Protein AF-A0A7V9D1X6-F1 (afdb_monomer)

pLDDT: mean 90.55, std 5.36, range [63.34, 97.75]

Sequence (74 aa):
MSELRWHPVLREWVITATQRQDRTFLPPRDYCPLCPTRPGGFATEIARSSYEIAVFENRFPSLRREPPEPAVAP

Solvent-accessible surface area (backbone atoms only — not comparable to full-atom values): 5110 Å² total; per-residue (Å²): 100,53,42,80,43,80,38,82,89,82,69,44,79,44,79,44,40,58,65,48,73,76,50,87,73,83,61,60,90,88,56,55,54,84,40,55,20,46,92,96,53,71,87,34,79,34,76,47,70,71,77,95,75,88,88,77,82,66,93,64,57,73,73,60,98,78,64,67,80,58,94,64,82,134

Mean predicted aligned error: 4.63 Å

Radius of gyration: 16.84 Å; Cα contacts (8 Å, |Δi|>4): 83; chains: 1; bounding box: 30×26×45 Å

Foldseek 3Di:
DWDWDADVVVRDIDTDQPQCVVDDDPDDPQDDLPAEDDVVHDHHQHPHNDDPDDDHDDPRDNDDPDDDDDPDDD

Structure (mmCIF, N/CA/C/O backbone):
data_AF-A0A7V9D1X6-F1
#
_entry.id   AF-A0A7V9D1X6-F1
#
loop_
_atom_site.group_PDB
_atom_site.id
_atom_site.type_symbol
_atom_site.label_atom_id
_atom_site.label_alt_id
_atom_site.label_comp_id
_atom_site.label_asym_id
_atom_site.label_entity_id
_atom_site.label_seq_id
_atom_site.pdbx_PDB_ins_code
_atom_site.Cartn_x
_atom_site.Cartn_y
_atom_site.Cartn_z
_atom_site.occupancy
_atom_site.B_iso_or_equiv
_atom_site.auth_seq_id
_atom_site.auth_comp_id
_atom_site.auth_asym_id
_atom_site.auth_atom_id
_atom_site.pdbx_PDB_model_num
ATOM 1 N N . MET A 1 1 ? 9.501 7.353 -6.027 1.00 82.00 1 MET A N 1
ATOM 2 C CA . MET A 1 1 ? 9.342 6.900 -7.424 1.00 82.00 1 MET A CA 1
ATOM 3 C C . MET A 1 1 ? 8.183 5.921 -7.460 1.00 82.00 1 MET A C 1
ATOM 5 O O . MET A 1 1 ? 8.164 5.005 -6.643 1.00 82.00 1 MET A O 1
ATOM 9 N N . SER A 1 2 ? 7.220 6.137 -8.356 1.00 89.81 2 SER A N 1
ATOM 10 C CA . SER A 1 2 ? 6.038 5.284 -8.494 1.00 89.81 2 SER A CA 1
ATOM 11 C C . SER A 1 2 ? 5.762 5.052 -9.974 1.00 89.81 2 SER A C 1
ATOM 13 O O . SER A 1 2 ? 5.395 5.998 -10.658 1.00 89.81 2 SER A O 1
ATOM 15 N N . GLU A 1 3 ? 5.946 3.829 -10.464 1.00 92.62 3 GLU A N 1
ATOM 16 C CA . GLU A 1 3 ? 5.827 3.517 -11.894 1.00 92.62 3 GLU A CA 1
ATOM 17 C C . GLU A 1 3 ? 5.561 2.028 -12.155 1.00 92.62 3 GLU A C 1
ATOM 19 O O . GLU A 1 3 ? 5.826 1.169 -11.311 1.00 92.62 3 GLU A O 1
ATOM 24 N N . LEU A 1 4 ? 5.037 1.734 -13.345 1.00 92.94 4 LEU A N 1
ATOM 25 C CA . LEU A 1 4 ? 4.858 0.388 -13.884 1.00 92.94 4 LEU A CA 1
ATOM 26 C C . LEU A 1 4 ? 5.951 0.121 -14.920 1.00 92.94 4 LEU A C 1
ATOM 28 O O . LEU A 1 4 ? 6.118 0.905 -15.850 1.00 92.94 4 LEU A O 1
ATOM 32 N N . ARG A 1 5 ? 6.681 -0.987 -14.771 1.00 92.50 5 ARG A N 1
ATOM 33 C CA . ARG A 1 5 ? 7.757 -1.395 -15.687 1.00 92.50 5 ARG A CA 1
ATOM 34 C C . ARG A 1 5 ? 7.414 -2.723 -16.349 1.00 92.50 5 ARG A C 1
ATOM 36 O O . ARG A 1 5 ? 6.965 -3.646 -15.673 1.00 92.50 5 ARG A O 1
ATOM 43 N N . TRP A 1 6 ? 7.646 -2.836 -17.652 1.00 93.25 6 TRP A N 1
ATOM 44 C CA . TRP A 1 6 ? 7.474 -4.095 -18.374 1.00 93.25 6 TRP A CA 1
ATOM 45 C C . TRP A 1 6 ? 8.689 -5.006 -18.175 1.00 93.25 6 TRP A C 1
ATOM 47 O O . TRP A 1 6 ? 9.825 -4.601 -18.425 1.00 93.25 6 TRP A O 1
ATOM 57 N N . HIS A 1 7 ? 8.457 -6.248 -17.755 1.00 95.62 7 HIS A N 1
ATOM 58 C CA . HIS A 1 7 ? 9.477 -7.283 -17.648 1.00 95.62 7 HIS A CA 1
ATOM 59 C C . HIS A 1 7 ? 9.469 -8.154 -18.921 1.00 95.62 7 HIS A C 1
ATOM 61 O O . HIS A 1 7 ? 8.590 -9.000 -19.073 1.00 95.62 7 HIS A O 1
ATOM 67 N N . PRO A 1 8 ? 10.464 -8.056 -19.825 1.00 96.25 8 PRO A N 1
ATOM 68 C CA . PRO A 1 8 ? 10.382 -8.675 -21.154 1.00 96.25 8 PRO A CA 1
ATOM 69 C C . PRO A 1 8 ? 10.487 -10.208 -21.161 1.00 96.25 8 PRO A C 1
ATOM 71 O O . PRO A 1 8 ? 9.878 -10.851 -22.013 1.00 96.25 8 PRO A O 1
ATOM 74 N N . VAL A 1 9 ? 11.233 -10.805 -20.223 1.00 97.75 9 VAL A N 1
ATOM 75 C CA . VAL A 1 9 ? 11.392 -12.274 -20.148 1.00 97.75 9 VAL A CA 1
ATOM 76 C C . VAL A 1 9 ? 10.120 -12.946 -19.627 1.00 97.75 9 VAL A C 1
ATOM 78 O O . VAL A 1 9 ? 9.607 -13.861 -20.261 1.00 97.75 9 VAL A O 1
ATOM 81 N N . LEU A 1 10 ? 9.593 -12.463 -18.498 1.00 97.69 10 LEU A N 1
ATOM 82 C CA . LEU A 1 10 ? 8.369 -12.973 -17.874 1.00 97.69 10 LEU A CA 1
ATOM 83 C C . LEU A 1 10 ? 7.091 -12.466 -18.556 1.00 97.69 10 LEU A C 1
ATOM 85 O O . LEU A 1 10 ? 6.025 -13.038 -18.359 1.00 97.69 10 LEU A O 1
ATOM 89 N N . ARG A 1 11 ? 7.210 -11.434 -19.401 1.00 97.06 11 ARG A N 1
ATOM 90 C CA . ARG A 1 11 ? 6.106 -10.769 -20.106 1.00 97.06 11 ARG A CA 1
ATOM 91 C C . ARG A 1 11 ? 5.015 -10.293 -19.148 1.00 97.06 11 ARG A C 1
ATOM 93 O O . ARG A 1 11 ? 3.828 -10.520 -19.373 1.00 97.06 11 ARG A O 1
ATOM 100 N N . GLU A 1 12 ? 5.436 -9.615 -18.089 1.00 97.69 12 GLU A N 1
ATOM 101 C CA . GLU A 1 12 ? 4.551 -9.110 -17.044 1.00 97.69 12 GLU A CA 1
ATOM 102 C C . GLU A 1 12 ? 4.860 -7.657 -16.682 1.00 97.69 12 GLU A C 1
ATOM 104 O O . GLU A 1 12 ? 5.961 -7.152 -16.907 1.00 97.69 12 GLU A O 1
ATOM 109 N N . TRP A 1 13 ? 3.872 -6.980 -16.104 1.00 94.81 13 TRP A N 1
ATOM 110 C CA . TRP A 1 13 ? 4.037 -5.643 -15.549 1.00 94.81 13 TRP A CA 1
ATOM 111 C C . TRP A 1 13 ? 4.418 -5.717 -14.072 1.00 94.81 13 TRP A C 1
ATOM 113 O O . TRP A 1 13 ? 3.732 -6.357 -13.277 1.00 94.81 13 TRP A O 1
ATOM 123 N N . VAL A 1 14 ? 5.472 -4.999 -13.693 1.00 94.31 14 VAL A N 1
ATOM 124 C CA . VAL A 1 14 ? 5.970 -4.911 -12.318 1.00 94.31 14 VAL A CA 1
ATOM 125 C C . VAL A 1 14 ? 5.720 -3.505 -11.782 1.00 94.31 14 VAL A C 1
ATOM 127 O O . VAL A 1 14 ? 6.104 -2.514 -12.405 1.00 94.31 14 VAL A O 1
ATOM 130 N N . ILE A 1 15 ? 5.085 -3.407 -10.611 1.00 94.62 15 ILE A N 1
ATOM 131 C CA . ILE A 1 15 ? 4.875 -2.129 -9.920 1.00 94.62 15 ILE A CA 1
ATOM 132 C C . ILE A 1 15 ? 6.102 -1.804 -9.066 1.00 94.62 15 ILE A C 1
ATOM 134 O O . ILE A 1 15 ? 6.430 -2.534 -8.130 1.00 94.62 15 ILE A O 1
ATOM 138 N N . THR A 1 16 ? 6.712 -0.652 -9.324 1.00 92.62 16 THR A N 1
ATOM 139 C CA . THR A 1 16 ? 7.784 -0.078 -8.505 1.00 92.62 16 THR A CA 1
ATOM 140 C C . THR A 1 16 ? 7.227 1.107 -7.722 1.00 92.62 16 THR A C 1
ATOM 142 O O . THR A 1 16 ? 6.919 2.142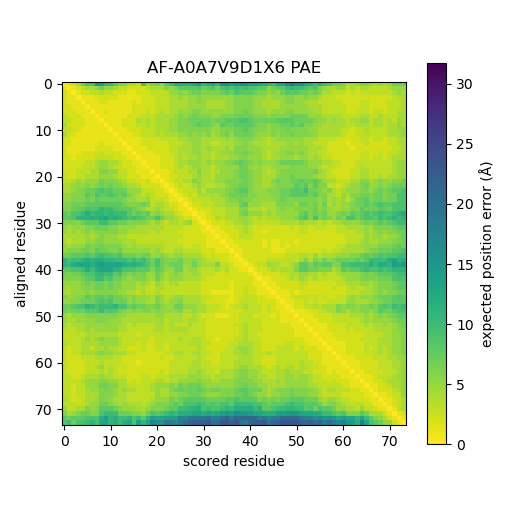 -8.302 1.00 92.62 16 THR A O 1
ATOM 14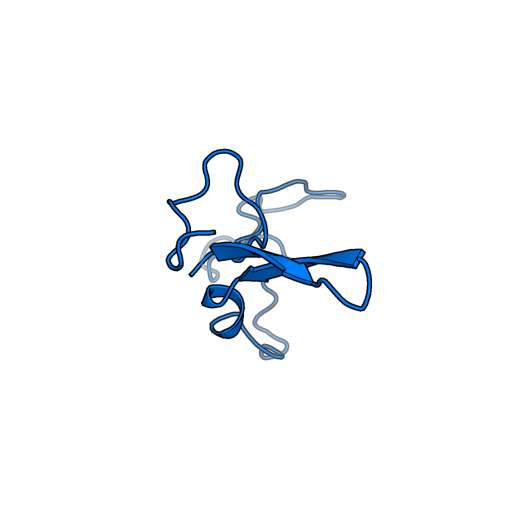5 N N . ALA A 1 17 ? 7.105 0.977 -6.398 1.00 93.19 17 ALA A N 1
ATOM 146 C CA . ALA A 1 17 ? 6.560 2.010 -5.511 1.00 93.19 17 ALA A CA 1
ATOM 147 C C . ALA A 1 17 ? 7.515 2.265 -4.333 1.00 93.19 17 ALA A C 1
ATOM 149 O O . ALA A 1 17 ? 7.305 1.770 -3.224 1.00 93.19 17 ALA A O 1
ATOM 150 N N . THR A 1 18 ? 8.598 3.009 -4.578 1.00 90.19 18 THR A N 1
ATOM 151 C CA . THR A 1 18 ? 9.725 3.113 -3.631 1.00 90.19 18 THR A CA 1
ATOM 152 C C . THR A 1 18 ? 9.338 3.775 -2.313 1.00 90.19 18 THR A C 1
ATOM 154 O O . THR A 1 18 ? 9.856 3.381 -1.276 1.00 90.19 18 THR A O 1
ATOM 157 N N . GLN A 1 19 ? 8.366 4.696 -2.322 1.00 88.31 19 GLN A N 1
ATOM 158 C CA . GLN A 1 19 ? 7.838 5.337 -1.107 1.00 88.31 19 GLN A CA 1
ATOM 159 C C . GLN A 1 19 ? 7.260 4.345 -0.082 1.00 88.31 19 GLN A C 1
ATOM 161 O O . GLN A 1 19 ? 7.031 4.696 1.069 1.00 88.31 19 GLN A O 1
ATOM 166 N N . ARG A 1 20 ? 6.979 3.097 -0.483 1.00 90.94 20 ARG A N 1
ATOM 167 C CA . ARG A 1 20 ? 6.482 2.064 0.436 1.00 90.94 20 ARG A CA 1
ATOM 168 C C . ARG A 1 20 ? 7.568 1.522 1.363 1.00 90.94 20 ARG A C 1
ATOM 170 O O . ARG A 1 20 ? 7.214 0.861 2.333 1.00 90.94 20 ARG A O 1
ATOM 177 N N . GLN A 1 21 ? 8.844 1.800 1.087 1.00 90.56 21 GLN A N 1
ATOM 178 C CA . GLN A 1 21 ? 9.943 1.497 2.009 1.00 90.56 21 GLN A CA 1
ATOM 179 C C . GLN A 1 21 ? 9.849 2.327 3.298 1.00 90.56 21 GLN A C 1
ATOM 181 O O . GLN A 1 21 ? 10.240 1.846 4.352 1.00 90.56 21 GLN A O 1
ATOM 186 N N . ASP A 1 22 ? 9.225 3.509 3.240 1.00 87.44 22 ASP A N 1
ATOM 187 C CA . ASP A 1 22 ? 9.006 4.377 4.406 1.00 87.44 22 ASP A CA 1
ATOM 188 C C . ASP A 1 22 ? 7.793 3.945 5.254 1.00 87.44 22 ASP A C 1
ATOM 190 O O . ASP A 1 22 ? 7.428 4.601 6.234 1.00 87.44 22 ASP A O 1
ATOM 194 N N . ARG A 1 23 ? 7.118 2.848 4.879 1.00 88.75 23 ARG A N 1
ATOM 195 C CA . ARG A 1 23 ? 5.977 2.326 5.630 1.00 88.75 23 ARG A CA 1
ATOM 196 C C . ARG A 1 23 ? 6.442 1.839 6.998 1.00 88.75 23 ARG A C 1
ATOM 198 O O . ARG A 1 23 ? 7.418 1.108 7.117 1.00 88.75 23 ARG A O 1
ATOM 205 N N . THR A 1 24 ? 5.648 2.144 8.021 1.00 84.69 24 THR A N 1
ATOM 206 C CA . THR A 1 24 ? 5.831 1.593 9.365 1.00 84.69 24 THR A CA 1
ATOM 207 C C . THR A 1 24 ? 5.927 0.065 9.321 1.00 84.69 24 THR A C 1
ATOM 209 O O . THR A 1 24 ? 4.971 -0.619 8.942 1.00 84.69 24 THR A O 1
ATOM 212 N N . PHE A 1 25 ? 7.081 -0.466 9.723 1.00 86.06 25 PHE A N 1
ATOM 213 C CA . PHE A 1 25 ? 7.335 -1.897 9.821 1.00 86.06 25 PHE A CA 1
ATOM 214 C C . PHE A 1 25 ? 7.169 -2.351 11.270 1.00 86.06 25 PHE A C 1
ATOM 216 O O . PHE A 1 25 ? 7.862 -1.848 12.146 1.00 86.06 25 PHE A O 1
ATOM 223 N N . LEU A 1 26 ? 6.238 -3.286 11.499 1.00 87.75 26 LEU A N 1
ATOM 224 C CA . LEU A 1 26 ? 5.943 -3.884 12.808 1.00 87.75 26 LEU A CA 1
ATOM 225 C C . LEU A 1 26 ? 5.864 -2.846 13.944 1.00 87.75 26 LEU A C 1
ATOM 227 O O . LEU A 1 26 ? 6.737 -2.814 14.814 1.00 87.75 26 LEU A O 1
ATOM 231 N N . PRO A 1 27 ? 4.829 -1.984 13.943 1.00 86.75 27 PRO A N 1
ATOM 232 C CA . PRO A 1 27 ? 4.692 -0.990 14.993 1.00 86.75 27 PRO A CA 1
ATOM 233 C C . PRO A 1 27 ? 4.565 -1.643 16.382 1.00 86.75 27 PRO A C 1
ATOM 235 O O . PRO A 1 27 ? 4.092 -2.781 16.491 1.00 86.75 27 PRO A O 1
ATOM 238 N N . PRO A 1 28 ? 4.930 -0.915 17.454 1.00 89.19 28 PRO A N 1
ATOM 239 C CA . PRO A 1 28 ? 4.619 -1.302 18.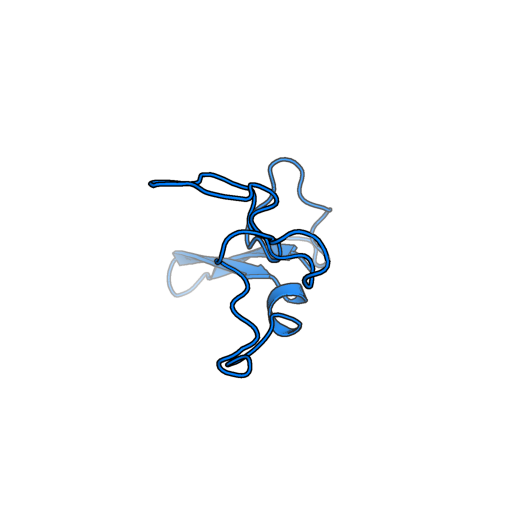826 1.00 89.19 28 PRO A CA 1
ATOM 240 C C . PRO A 1 28 ? 3.13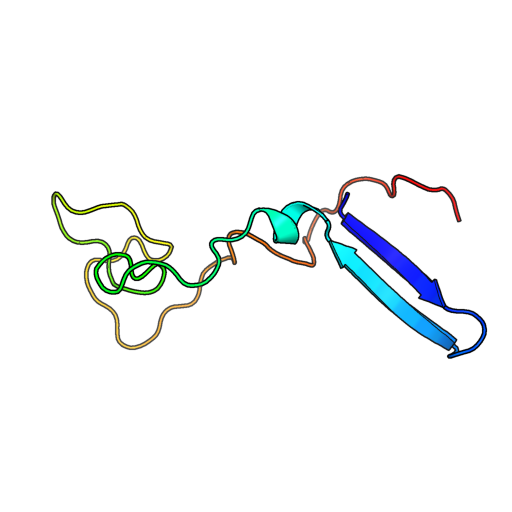7 -1.660 19.008 1.00 89.19 28 PRO A C 1
ATOM 242 O O . PRO A 1 28 ? 2.267 -1.159 18.294 1.00 89.19 28 PRO A O 1
ATOM 245 N N . ARG A 1 29 ? 2.825 -2.524 19.983 1.00 85.44 29 ARG A N 1
ATOM 246 C CA . ARG A 1 29 ? 1.458 -3.052 20.185 1.00 85.44 29 ARG A CA 1
ATOM 247 C C . ARG A 1 29 ? 0.416 -1.968 20.471 1.00 85.44 29 ARG A C 1
ATOM 249 O O . ARG A 1 29 ? -0.756 -2.150 20.154 1.00 85.44 29 ARG A O 1
ATOM 256 N N . ASP A 1 30 ? 0.835 -0.875 21.088 1.00 85.19 30 ASP A N 1
ATOM 257 C CA . ASP A 1 30 ? 0.034 0.307 21.394 1.00 85.19 30 ASP A CA 1
ATOM 258 C C . ASP A 1 30 ? -0.154 1.237 20.183 1.00 85.19 30 ASP A C 1
ATOM 260 O O . ASP A 1 30 ? -1.070 2.058 20.184 1.00 85.19 30 ASP A O 1
ATOM 264 N N . TYR A 1 31 ? 0.629 1.058 19.115 1.00 87.06 31 TYR A N 1
ATOM 265 C CA . TYR A 1 31 ? 0.579 1.858 17.894 1.00 87.06 31 TYR A CA 1
ATOM 266 C C . TYR A 1 31 ? -0.094 1.097 16.741 1.00 87.06 31 TYR A C 1
ATOM 268 O O . TYR A 1 31 ? 0.516 0.728 15.741 1.00 87.06 31 TYR A O 1
ATOM 276 N N . CYS A 1 32 ? -1.394 0.841 16.877 1.00 89.88 32 CYS A N 1
ATOM 277 C CA . CYS A 1 32 ? -2.203 0.219 15.828 1.00 89.88 32 CYS A CA 1
ATOM 278 C C . CYS A 1 32 ? -2.644 1.261 14.769 1.00 89.88 32 CYS A C 1
ATOM 280 O O . CYS A 1 32 ? -3.535 2.065 15.056 1.00 89.88 32 CYS A O 1
ATOM 282 N N . PRO A 1 33 ? -2.107 1.250 13.529 1.00 90.19 33 PRO A N 1
ATOM 283 C CA . PRO A 1 33 ? -2.449 2.249 12.505 1.00 90.19 33 PRO A CA 1
ATOM 284 C C . PRO A 1 33 ? -3.862 2.072 11.933 1.00 90.19 33 PRO A C 1
ATOM 286 O O . PRO A 1 33 ? -4.410 3.003 11.352 1.00 90.19 33 PRO A O 1
ATOM 289 N N . LEU A 1 34 ? -4.449 0.886 12.106 1.00 91.81 34 LEU A N 1
ATOM 290 C CA . LEU A 1 34 ? -5.774 0.530 11.606 1.00 91.81 34 LEU A CA 1
ATOM 291 C C . LEU A 1 34 ? -6.845 0.539 12.691 1.00 91.81 34 LEU A C 1
ATOM 293 O O . LEU A 1 34 ? -7.920 0.033 12.430 1.00 91.81 34 LEU A O 1
ATOM 297 N N . CYS A 1 35 ? -6.560 1.022 13.899 1.00 92.94 35 CYS A N 1
ATOM 298 C CA . CYS A 1 35 ? -7.548 1.117 14.970 1.00 92.94 35 CYS A CA 1
ATOM 299 C C . CYS A 1 35 ? -8.291 2.465 14.901 1.00 92.94 35 CYS A C 1
ATOM 301 O O . CYS A 1 35 ? -7.782 3.403 14.281 1.00 92.94 35 CYS A O 1
ATOM 303 N N . PRO A 1 36 ? -9.464 2.612 15.547 1.00 94.50 36 PRO A N 1
ATOM 304 C CA . PRO A 1 36 ? -10.160 3.894 15.591 1.00 94.50 36 PRO A CA 1
ATOM 305 C C . PRO A 1 36 ? -9.299 4.978 16.243 1.00 94.50 36 PRO A C 1
ATOM 307 O O . PRO A 1 36 ? -8.686 4.744 17.291 1.00 94.50 36 PRO A O 1
ATOM 310 N N . THR A 1 37 ? -9.289 6.177 15.663 1.00 93.69 37 THR A N 1
ATOM 311 C CA . THR A 1 37 ? -8.661 7.336 16.309 1.00 93.69 37 THR A CA 1
ATOM 312 C C . THR A 1 37 ? -9.494 7.734 17.532 1.00 93.69 37 THR A C 1
ATOM 314 O O . THR A 1 37 ? -10.662 8.110 17.410 1.00 93.69 37 THR A O 1
ATOM 317 N N . ARG A 1 38 ? -8.907 7.638 18.733 1.00 90.62 38 ARG A N 1
ATOM 318 C CA . ARG A 1 38 ? -9.563 8.023 19.997 1.00 90.62 38 ARG A CA 1
ATOM 319 C C . ARG A 1 38 ? -9.329 9.508 20.308 1.00 90.62 38 ARG A C 1
ATOM 321 O O . ARG A 1 38 ? -8.248 10.010 20.003 1.00 90.62 38 ARG A O 1
ATOM 328 N N . PRO A 1 39 ? -10.276 10.208 20.962 1.00 88.94 39 PRO A N 1
ATOM 329 C CA . PRO A 1 39 ? -10.051 11.574 21.437 1.00 88.94 39 PRO A CA 1
ATOM 330 C C . PRO A 1 39 ? -8.799 11.660 22.324 1.00 88.94 39 PRO A C 1
ATOM 332 O O . PRO A 1 39 ? -8.656 10.876 23.259 1.00 88.94 39 PRO A O 1
ATOM 335 N N . GLY A 1 40 ? -7.881 12.579 22.009 1.00 87.31 40 GLY A N 1
ATOM 336 C CA . GLY A 1 40 ? -6.599 12.730 22.715 1.00 87.31 40 GLY A CA 1
ATOM 337 C C . GLY A 1 40 ? -5.550 11.645 22.420 1.00 87.31 40 GLY A C 1
ATOM 338 O O . GLY A 1 40 ? -4.447 11.716 22.952 1.00 87.31 40 GLY A O 1
ATOM 339 N N . GLY A 1 41 ? -5.872 10.653 21.585 1.00 85.75 41 GLY A N 1
ATOM 340 C CA . GLY A 1 41 ? -4.931 9.642 21.106 1.00 85.75 41 GLY A CA 1
ATOM 341 C C . GLY A 1 41 ? -4.150 10.093 19.870 1.00 85.75 41 GLY A C 1
ATOM 342 O O . GLY A 1 41 ? -4.401 11.154 19.298 1.00 85.75 41 GLY A O 1
ATOM 343 N N . PHE A 1 42 ? -3.206 9.260 19.428 1.00 88.06 42 PHE A N 1
ATOM 344 C CA . PHE A 1 42 ? -2.489 9.488 18.174 1.00 88.06 42 PHE A CA 1
ATOM 345 C C . PHE A 1 42 ? -3.418 9.301 16.965 1.00 88.06 42 PHE A C 1
ATOM 347 O O . PHE A 1 42 ? -4.338 8.481 16.986 1.00 88.06 42 PHE A O 1
ATOM 354 N N . ALA A 1 43 ? -3.156 10.050 15.894 1.00 89.44 43 ALA A N 1
ATOM 355 C CA . ALA A 1 43 ? -3.901 9.923 14.648 1.00 89.44 43 ALA A CA 1
ATOM 356 C C . ALA A 1 43 ? -3.572 8.595 13.945 1.00 89.44 43 ALA A C 1
ATOM 358 O O . ALA A 1 43 ? -2.407 8.303 13.657 1.00 89.44 43 ALA A O 1
ATOM 359 N N . THR A 1 44 ? -4.601 7.807 13.639 1.00 91.69 44 THR A N 1
ATOM 360 C CA . THR A 1 44 ? -4.485 6.552 12.880 1.00 91.69 44 THR A CA 1
ATOM 361 C C . THR A 1 44 ? -4.843 6.781 11.404 1.00 91.69 44 THR A C 1
ATOM 363 O O . THR A 1 44 ? -5.090 7.912 10.983 1.00 91.69 44 THR A O 1
ATOM 366 N N . GLU A 1 45 ? -4.839 5.738 10.570 1.00 92.00 45 GLU A N 1
ATOM 367 C CA . GLU A 1 45 ? -5.385 5.840 9.205 1.00 92.00 45 GLU A CA 1
ATOM 368 C C . GLU A 1 45 ? -6.922 5.940 9.199 1.00 92.00 45 GLU A C 1
ATOM 370 O O . GLU A 1 45 ? -7.508 6.360 8.203 1.00 92.00 45 GLU A O 1
ATOM 375 N N . ILE A 1 46 ? -7.583 5.626 10.321 1.00 94.19 46 ILE A N 1
ATOM 376 C CA . ILE A 1 46 ? -9.040 5.656 10.456 1.00 94.19 46 ILE A CA 1
ATOM 377 C C . ILE A 1 46 ? -9.441 6.736 11.466 1.00 94.19 46 ILE A C 1
ATOM 379 O O . ILE A 1 46 ? -9.460 6.525 12.679 1.00 94.19 46 ILE A O 1
ATOM 383 N N . ALA A 1 47 ? -9.816 7.908 10.950 1.00 91.75 47 ALA A N 1
ATOM 384 C CA . ALA A 1 47 ? -10.190 9.072 11.760 1.00 91.75 47 ALA A CA 1
ATOM 385 C C . ALA A 1 47 ? -11.495 8.890 12.563 1.00 91.75 47 ALA A C 1
ATOM 387 O O . ALA A 1 47 ? -11.767 9.645 13.494 1.00 91.75 47 ALA A O 1
ATOM 388 N N . ARG A 1 48 ? -12.332 7.908 12.203 1.00 91.88 48 ARG A N 1
ATOM 389 C CA . ARG A 1 48 ? -13.561 7.596 12.943 1.00 91.88 48 ARG A CA 1
ATOM 390 C C . ARG A 1 48 ? -13.221 6.994 14.307 1.00 91.88 48 ARG A C 1
ATOM 392 O O . ARG A 1 48 ? -12.339 6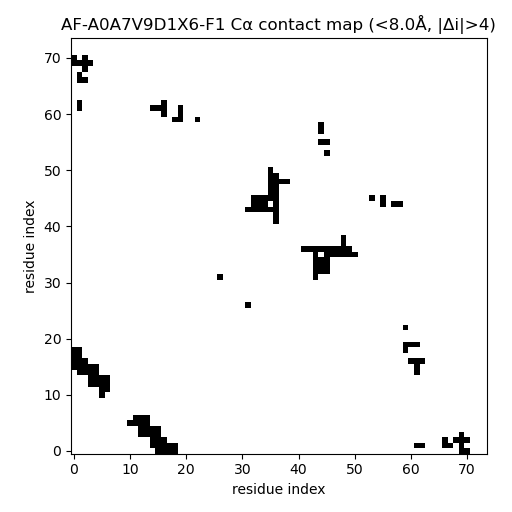.149 14.414 1.00 91.88 48 ARG A O 1
ATOM 399 N N . SER A 1 49 ? -13.983 7.386 15.325 1.00 91.31 49 SER A N 1
ATOM 400 C CA . SER A 1 49 ? -13.851 6.884 16.698 1.00 91.31 49 SER A CA 1
ATOM 401 C C . SER A 1 49 ? -14.413 5.471 16.901 1.00 91.31 49 SER A C 1
ATOM 403 O O . SER A 1 49 ? -14.116 4.839 17.911 1.00 91.31 49 SER A O 1
ATOM 405 N N . SER A 1 50 ? -15.202 4.960 15.950 1.00 93.75 50 SER 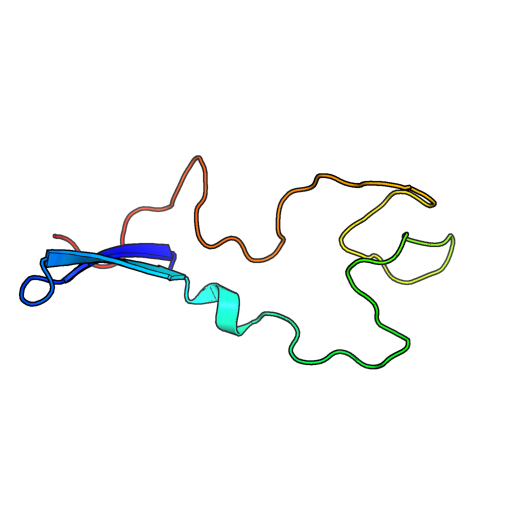A N 1
ATOM 406 C CA . SER A 1 50 ? -15.688 3.575 15.896 1.00 93.75 50 SER A CA 1
ATOM 407 C C . SER A 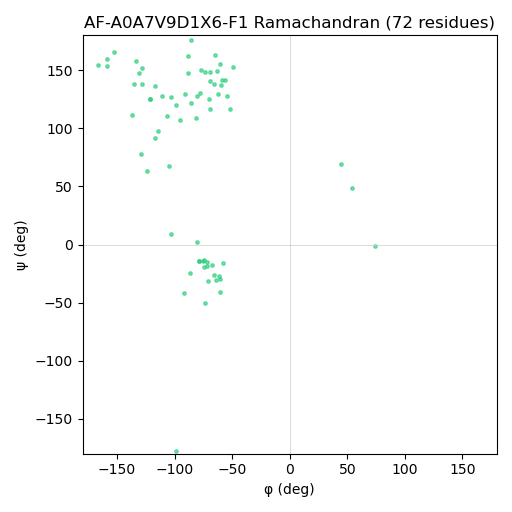1 50 ? -16.093 3.193 14.467 1.00 93.75 50 SER A C 1
ATOM 409 O O . SER A 1 50 ? -16.416 4.069 13.660 1.00 93.75 50 SER A O 1
ATOM 411 N N . TYR A 1 51 ? -16.034 1.899 14.147 1.00 94.75 51 TYR A N 1
ATOM 412 C CA . TYR A 1 51 ? -16.518 1.302 12.898 1.00 94.75 51 TYR A CA 1
ATOM 413 C C . TYR A 1 51 ? -16.586 -0.225 13.048 1.00 94.75 51 TYR A C 1
ATOM 415 O O . TYR A 1 51 ? -15.830 -0.809 13.823 1.00 94.75 51 TYR A O 1
ATOM 423 N N . GLU A 1 52 ? -17.453 -0.861 12.264 1.00 96.50 52 GLU A N 1
ATOM 424 C CA . GLU A 1 52 ? -17.420 -2.313 12.031 1.00 96.50 52 GLU A CA 1
ATOM 425 C C . GLU A 1 52 ? -16.579 -2.638 10.788 1.00 96.50 52 GLU A C 1
ATOM 427 O O . GLU A 1 52 ? -15.745 -3.539 10.801 1.00 96.50 52 GLU A O 1
ATOM 432 N N . ILE A 1 53 ? -16.744 -1.841 9.727 1.00 96.06 53 ILE A N 1
ATOM 433 C CA . ILE A 1 53 ? -16.000 -1.919 8.466 1.00 96.06 53 ILE A CA 1
ATOM 434 C C . ILE A 1 53 ? -15.600 -0.494 8.071 1.00 96.06 53 ILE A C 1
ATOM 436 O O . ILE A 1 53 ? -16.408 0.430 8.178 1.00 96.06 53 ILE A O 1
ATOM 440 N N . ALA A 1 54 ? -14.368 -0.305 7.598 1.00 95.19 54 ALA A N 1
ATOM 441 C CA . ALA A 1 54 ? -13.886 0.977 7.091 1.00 95.19 54 ALA A CA 1
ATOM 442 C C . ALA A 1 54 ? -13.261 0.812 5.701 1.00 95.19 54 ALA A C 1
ATOM 444 O O . ALA A 1 54 ? -12.506 -0.128 5.460 1.00 95.19 54 ALA A O 1
ATOM 445 N N . VAL A 1 55 ? -13.549 1.759 4.805 1.00 95.06 55 VAL A N 1
ATOM 446 C CA . VAL A 1 55 ? -12.908 1.889 3.490 1.00 95.06 55 VAL A CA 1
ATOM 447 C C . VAL A 1 55 ? -12.271 3.268 3.430 1.00 95.06 55 VAL A C 1
ATOM 449 O O . VAL A 1 55 ? -12.932 4.273 3.683 1.00 95.06 55 VAL A O 1
ATOM 452 N N . PHE A 1 56 ? -10.979 3.312 3.143 1.00 92.88 56 PHE A N 1
ATOM 453 C CA . PHE A 1 56 ? -10.176 4.529 3.153 1.00 92.88 56 PHE A CA 1
ATOM 454 C C . PHE A 1 56 ? -9.011 4.382 2.170 1.00 92.88 56 PHE A C 1
ATOM 456 O O . PHE A 1 56 ? -8.712 3.280 1.701 1.00 92.88 56 PHE A O 1
ATOM 463 N N . GLU A 1 57 ? -8.357 5.493 1.836 1.00 92.56 57 GLU A N 1
ATOM 464 C CA . GLU A 1 57 ? -7.179 5.468 0.972 1.00 92.56 57 GLU A CA 1
ATOM 465 C C . GLU A 1 57 ? -5.943 5.017 1.751 1.00 92.56 57 GLU A C 1
ATOM 467 O O . GLU A 1 57 ? -5.638 5.536 2.822 1.00 92.56 57 GLU A O 1
ATOM 472 N N . ASN A 1 58 ? -5.210 4.050 1.199 1.00 91.50 58 ASN A N 1
ATOM 473 C CA . ASN A 1 58 ? -3.969 3.572 1.795 1.00 91.50 58 ASN A CA 1
ATOM 474 C C . ASN A 1 58 ? -2.938 4.708 1.841 1.00 91.50 58 ASN A C 1
ATOM 476 O O . ASN A 1 58 ? -2.657 5.311 0.804 1.00 91.50 58 ASN A O 1
ATOM 480 N N . ARG A 1 59 ? -2.322 4.951 3.003 1.00 89.69 59 ARG A N 1
ATOM 481 C CA . ARG A 1 59 ? -1.288 5.990 3.171 1.00 89.69 59 ARG A CA 1
ATOM 482 C C . ARG A 1 59 ? -0.040 5.779 2.297 1.00 89.69 59 ARG A C 1
ATOM 484 O O . ARG A 1 59 ? 0.623 6.744 1.924 1.00 89.69 59 ARG A O 1
ATOM 491 N N . PHE A 1 60 ? 0.266 4.532 1.939 1.00 91.56 60 PHE A N 1
ATOM 492 C CA . PHE A 1 60 ? 1.423 4.131 1.129 1.00 91.56 60 PHE A CA 1
ATOM 493 C C . PHE A 1 60 ? 0.975 3.339 -0.114 1.00 91.56 60 PHE A C 1
ATOM 495 O O . PHE A 1 60 ? 1.293 2.145 -0.253 1.00 91.56 60 PHE A O 1
ATOM 502 N N . PRO A 1 61 ? 0.208 3.965 -1.026 1.00 92.62 61 PRO A N 1
ATOM 503 C CA . PRO A 1 61 ? -0.410 3.256 -2.130 1.00 92.62 61 PRO A CA 1
ATOM 504 C C . PRO A 1 61 ? 0.637 2.876 -3.184 1.00 92.62 61 PRO A C 1
ATOM 506 O O . PRO A 1 61 ? 1.625 3.584 -3.403 1.00 92.62 61 PRO A O 1
ATOM 509 N N . SER A 1 62 ? 0.406 1.743 -3.850 1.00 92.38 62 SER A N 1
ATOM 510 C CA . SER A 1 62 ? 1.244 1.302 -4.980 1.00 92.38 62 SER A CA 1
ATOM 511 C C . SER A 1 62 ? 0.784 1.904 -6.311 1.00 92.38 62 SER A C 1
ATOM 513 O O . SER A 1 62 ? 1.584 2.042 -7.226 1.00 92.38 62 SER A O 1
ATOM 515 N N . LEU A 1 63 ? -0.495 2.276 -6.404 1.00 93.19 63 LEU A N 1
ATOM 516 C CA . LEU A 1 63 ? -1.118 2.889 -7.573 1.00 93.19 63 LEU A CA 1
ATOM 517 C C . LEU A 1 63 ? -1.895 4.126 -7.134 1.00 93.19 63 LEU A C 1
ATOM 519 O O . LEU A 1 63 ? -2.442 4.166 -6.032 1.00 93.19 63 LEU A O 1
ATOM 523 N N . ARG A 1 64 ? -1.944 5.128 -8.004 1.00 91.81 64 ARG A N 1
ATOM 524 C CA . ARG A 1 64 ? -2.704 6.364 -7.807 1.00 91.81 64 ARG A CA 1
ATOM 525 C C . ARG A 1 64 ? -3.572 6.590 -9.033 1.00 91.81 64 ARG A C 1
ATOM 527 O O . ARG A 1 64 ? -3.198 6.164 -10.122 1.00 91.81 64 ARG A O 1
ATOM 534 N N . ARG A 1 65 ? -4.708 7.265 -8.851 1.00 92.38 65 ARG A N 1
ATOM 535 C CA . ARG A 1 65 ? -5.563 7.685 -9.973 1.00 92.38 65 ARG A CA 1
ATOM 536 C C . ARG A 1 65 ? -4.809 8.620 -10.917 1.00 92.38 65 ARG A C 1
ATOM 538 O O . ARG A 1 65 ? -4.891 8.461 -12.124 1.00 92.38 65 ARG A O 1
ATOM 545 N N . GLU A 1 66 ? -4.031 9.524 -10.333 1.00 92.94 66 GLU A N 1
ATOM 546 C CA . GLU A 1 66 ? -3.150 10.456 -11.029 1.00 92.94 66 GLU A CA 1
ATOM 547 C C . GLU A 1 66 ? -1.705 10.146 -10.604 1.00 9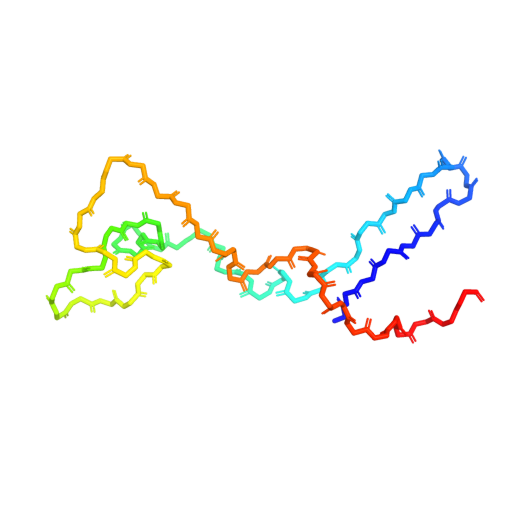2.94 66 GLU A C 1
ATOM 549 O O . GLU A 1 66 ? -1.257 10.580 -9.534 1.00 92.94 66 GLU A O 1
ATOM 554 N N . PRO A 1 67 ? -0.991 9.281 -11.348 1.00 89.56 67 PRO A N 1
ATOM 555 C CA . PRO A 1 67 ? 0.404 8.988 -11.061 1.00 89.56 67 PRO A CA 1
ATOM 556 C C . PRO A 1 67 ? 1.314 10.128 -11.552 1.00 89.56 67 PRO A C 1
ATOM 558 O O . PRO A 1 67 ? 0.992 10.788 -12.539 1.00 89.56 67 PRO A O 1
ATOM 561 N N . PRO A 1 68 ? 2.466 10.357 -10.895 1.00 89.25 68 PRO A N 1
ATOM 562 C CA . PRO A 1 68 ? 3.506 11.207 -11.464 1.00 89.25 68 PRO A CA 1
ATOM 563 C C . PRO A 1 68 ? 4.075 10.569 -12.740 1.00 89.25 68 PRO A C 1
ATOM 565 O O . PRO A 1 68 ? 3.932 9.361 -12.952 1.00 89.25 68 PRO A O 1
ATOM 568 N N . GLU A 1 69 ? 4.765 11.362 -13.558 1.00 90.06 69 GLU A N 1
ATOM 569 C CA . GLU A 1 69 ? 5.505 10.813 -14.694 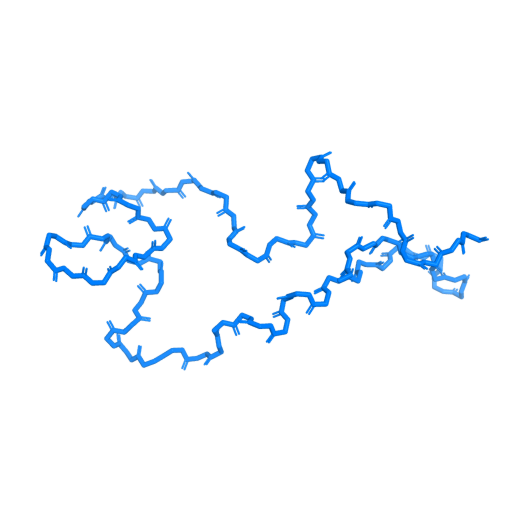1.00 90.06 69 GLU A CA 1
ATOM 570 C C . GLU A 1 69 ? 6.560 9.789 -14.227 1.00 90.06 69 GLU A C 1
ATOM 572 O O . GLU A 1 69 ? 7.192 9.988 -13.178 1.00 90.06 69 GLU A O 1
ATOM 577 N N . PRO A 1 70 ? 6.754 8.684 -14.976 1.00 87.62 70 PRO A N 1
ATOM 578 C CA . PRO A 1 70 ? 7.818 7.727 -14.702 1.00 87.62 70 PRO A CA 1
ATOM 579 C C . PRO A 1 70 ? 9.188 8.403 -14.691 1.00 87.62 70 PRO A C 1
ATOM 581 O O . PRO A 1 70 ? 9.481 9.272 -15.510 1.00 87.62 70 PRO A O 1
ATOM 584 N N . ALA A 1 71 ? 10.054 7.976 -13.775 1.00 86.00 71 ALA A N 1
ATOM 585 C CA . ALA A 1 71 ? 11.397 8.542 -13.657 1.00 86.00 71 ALA A CA 1
ATOM 586 C C . ALA A 1 71 ? 12.328 8.071 -14.786 1.00 86.00 71 ALA A C 1
ATOM 588 O O . ALA A 1 71 ? 13.372 8.675 -15.026 1.00 86.00 71 ALA A O 1
ATOM 589 N N . VAL A 1 72 ? 11.967 6.969 -15.445 1.00 80.38 72 VAL A N 1
ATOM 590 C CA . VAL A 1 72 ? 12.695 6.388 -16.569 1.00 80.38 72 VAL A CA 1
ATOM 591 C C . VAL A 1 72 ? 11.749 6.340 -17.762 1.00 80.38 72 VAL A C 1
ATOM 593 O O . VAL A 1 72 ? 10.651 5.792 -17.662 1.00 80.38 72 VAL A O 1
ATOM 596 N N . ALA A 1 73 ? 12.176 6.935 -18.875 1.00 70.31 73 ALA A N 1
ATOM 597 C CA . ALA A 1 73 ? 11.456 6.854 -20.139 1.00 70.31 73 ALA A CA 1
ATOM 598 C C . ALA A 1 73 ? 11.397 5.392 -20.637 1.00 70.31 73 ALA A C 1
ATOM 600 O O . ALA A 1 73 ? 12.307 4.619 -20.323 1.00 70.31 73 ALA A O 1
ATOM 601 N N . PRO A 1 74 ? 10.333 5.007 -21.364 1.00 63.34 74 PRO A N 1
ATOM 602 C CA . PRO A 1 74 ? 10.179 3.658 -21.906 1.00 63.34 74 PRO A CA 1
ATOM 603 C C . PRO A 1 74 ? 11.289 3.258 -22.887 1.00 63.34 74 PRO A C 1
ATOM 605 O O . PRO A 1 74 ? 11.829 4.149 -23.583 1.00 63.34 74 PRO A O 1
#

Secondary structure (DSSP, 8-state):
-EEEEEETTTTEEEEEEGGGGGSPPS--TT--TTSBPPTTS---SB-SS--SS-----SS-S--SSPPPPSS--